Protein AF-A0A350C1Z2-F1 (afdb_monomer)

Foldseek 3Di:
DDPDDDDDDDPPPLPPQQQPFLLLLQLCLQVVLSVLVVLLVVLVPDPPRDPVSVVVNVVSVVVNVVVVVVCLSVVLLVQLVVLPNDPVRRGPGLNVDDPVSSVSSVVSSNVSNPPPDD

Secondary structure (DSSP, 8-state):
--TTPPPP-----TTTTTTSBHHHHHHTTSHHHHHHHHHHHHHHT-TT--HHHHHHHHHHHHHHHHTTHHHHHHHHHHHHHHTT--GGGTTSBGGGS-HHHHHHHHHHHHHHT--S--

Sequence (118 aa):
LEKGKRMAVLKQDHFRYDEETVLNTVMMGHEILYSLMKEKDAIYMKEDFSDADGVKAGQLEEEFAEMDGWSAESNAASLLSGIGIAEDQHFKLVKDLDGNQKVRVLLAQALFADPDIL

Nearest PDB structures (foldseek):
  7p7t-assembly1_0  TM=6.130E-01  e=2.438E-03  Enterococcus faecalis
  5zxd-assembly2_B  TM=6.358E-01  e=5.742E-03  Homo sapiens
  1ez3-assembly1_A  TM=3.326E-01  e=1.767E+00  Rattus norvegicus
  7udc-assembly1_B  TM=3.030E-01  e=5.155E+00  Rattus norvegicus
  7udb-assembly1_B  TM=2.780E-01  e=4.886E+00  Rattus norvegicus

Solvent-accessible surface area (backbone atoms only — not comparable to full-atom values): 6939 Å² total; per-residue (Å²): 134,76,92,85,74,84,77,86,76,81,79,83,62,87,60,80,50,30,91,32,32,39,47,56,50,20,46,52,36,27,54,68,62,41,49,49,53,54,52,49,53,53,58,74,66,43,92,78,69,44,76,67,52,52,55,52,46,54,53,51,52,50,58,36,52,76,67,49,46,88,49,42,66,61,52,44,52,51,48,37,45,76,71,73,43,56,76,90,48,37,77,34,41,38,62,80,46,54,75,69,54,44,54,48,47,55,50,41,8,57,59,57,39,63,63,90,74,130

Structure (mmCIF, N/CA/C/O backbone):
data_AF-A0A350C1Z2-F1
#
_entry.id   AF-A0A350C1Z2-F1
#
loop_
_atom_site.group_PDB
_atom_site.id
_atom_site.type_symbol
_atom_site.label_atom_id
_atom_site.label_alt_id
_atom_site.label_comp_id
_atom_site.label_asym_id
_atom_site.label_entity_id
_atom_site.label_seq_id
_atom_site.pdbx_PDB_ins_code
_atom_site.Cartn_x
_atom_site.Cartn_y
_atom_site.Cartn_z
_atom_site.occupancy
_atom_site.B_iso_or_equiv
_atom_site.auth_seq_id
_atom_site.auth_comp_id
_atom_site.auth_asym_id
_atom_site.auth_atom_id
_atom_site.pdbx_PDB_model_num
ATOM 1 N N . LEU A 1 1 ? -30.326 24.755 12.201 1.00 50.72 1 LEU A N 1
ATOM 2 C CA . LEU A 1 1 ? -28.861 24.865 12.018 1.00 50.72 1 LEU A CA 1
ATOM 3 C C . LEU A 1 1 ? -28.515 26.345 11.942 1.00 50.72 1 LEU A C 1
ATOM 5 O O . LEU A 1 1 ? -29.053 27.025 11.078 1.00 50.72 1 LEU A O 1
ATOM 9 N N . GLU A 1 2 ? -27.723 26.858 12.883 1.00 42.22 2 GLU A N 1
ATOM 10 C CA . GLU A 1 2 ? -27.299 28.267 12.884 1.00 42.22 2 GLU A CA 1
ATOM 11 C C . GLU A 1 2 ? -26.277 28.560 11.776 1.00 42.22 2 GLU A C 1
ATOM 13 O O . GLU A 1 2 ? -25.508 27.691 11.356 1.00 42.22 2 GLU A O 1
ATOM 18 N N . LYS A 1 3 ? -26.273 29.810 11.305 1.00 38.56 3 LYS A N 1
ATOM 19 C CA . LYS A 1 3 ? -25.396 30.318 10.244 1.00 38.56 3 LYS A CA 1
ATOM 20 C C . LYS A 1 3 ? -23.935 30.283 10.716 1.00 38.56 3 LYS A C 1
ATOM 22 O O . LYS A 1 3 ? -23.593 30.959 11.679 1.00 38.56 3 LYS A O 1
ATOM 27 N N . GLY A 1 4 ? -23.074 29.535 10.021 1.00 50.59 4 GLY A N 1
ATOM 28 C CA . GLY A 1 4 ? -21.615 29.589 10.211 1.00 50.59 4 GLY A CA 1
ATOM 29 C C . GLY A 1 4 ? -20.926 28.291 10.641 1.00 50.59 4 GLY A C 1
ATOM 30 O O . GLY A 1 4 ? -19.699 28.262 10.680 1.00 50.59 4 GLY A O 1
ATOM 31 N N . LYS A 1 5 ? -21.651 27.199 10.910 1.00 40.34 5 LYS A N 1
ATOM 32 C CA . LYS A 1 5 ? -21.011 25.899 11.177 1.00 40.34 5 LYS A CA 1
ATOM 33 C C . LYS A 1 5 ? -20.768 25.136 9.874 1.00 40.34 5 LYS A C 1
ATOM 35 O O . LYS A 1 5 ? -21.712 24.845 9.143 1.00 40.34 5 LYS A O 1
ATOM 40 N N . ARG A 1 6 ? -19.504 24.807 9.588 1.00 46.25 6 ARG A N 1
ATOM 41 C CA . ARG A 1 6 ? -19.152 23.837 8.541 1.00 46.25 6 ARG A CA 1
ATOM 42 C C . ARG A 1 6 ? -19.3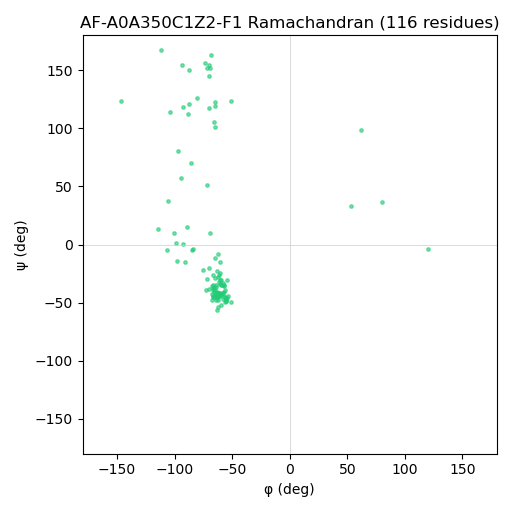29 22.436 9.112 1.00 46.25 6 ARG A C 1
ATOM 44 O O . ARG A 1 6 ? -18.807 22.123 10.176 1.00 46.25 6 ARG A O 1
ATOM 51 N N . MET A 1 7 ? -20.109 21.631 8.408 1.00 45.72 7 MET A N 1
ATOM 52 C CA . MET A 1 7 ? -20.392 20.244 8.740 1.00 45.72 7 MET A CA 1
ATOM 53 C C . MET A 1 7 ? -19.375 19.381 7.992 1.00 45.72 7 MET A C 1
ATOM 55 O O . MET A 1 7 ? -19.323 19.432 6.764 1.00 45.72 7 MET A O 1
ATOM 59 N N . ALA A 1 8 ? -18.543 18.635 8.716 1.00 37.91 8 ALA A N 1
ATOM 60 C CA . ALA A 1 8 ? -17.725 17.597 8.105 1.00 37.91 8 ALA A CA 1
ATOM 61 C C . ALA A 1 8 ? -18.663 16.457 7.679 1.00 37.91 8 ALA A C 1
ATOM 63 O O . ALA A 1 8 ? -19.365 15.884 8.511 1.00 37.91 8 ALA A O 1
ATOM 64 N N . VAL A 1 9 ? -18.733 16.178 6.378 1.00 46.06 9 VAL A N 1
ATOM 65 C CA . VAL A 1 9 ? -19.485 15.038 5.845 1.00 46.06 9 VAL A CA 1
ATOM 66 C C . VAL A 1 9 ? -18.541 13.845 5.838 1.00 46.06 9 VAL A C 1
ATOM 68 O O . VAL A 1 9 ? -17.577 13.826 5.075 1.00 46.06 9 VAL A O 1
ATOM 71 N N . LEU A 1 10 ? -18.820 12.853 6.684 1.00 43.84 10 LEU A N 1
ATOM 72 C CA . LEU A 1 10 ? -18.186 11.543 6.592 1.00 43.84 10 LEU A CA 1
ATOM 73 C C . LEU A 1 10 ? -18.654 10.922 5.268 1.00 43.84 10 LEU A C 1
ATOM 75 O O . LEU A 1 10 ? -19.822 10.550 5.142 1.00 43.84 10 LEU A O 1
ATOM 79 N N . LYS A 1 11 ? -17.791 10.870 4.247 1.00 46.34 11 LYS A N 1
ATOM 80 C CA . LYS A 1 11 ? -18.093 10.107 3.030 1.00 46.34 11 LYS A CA 1
ATOM 81 C C . LYS A 1 11 ? -18.175 8.634 3.435 1.00 46.34 11 LYS A C 1
ATOM 83 O O . LYS A 1 11 ? -17.152 8.000 3.654 1.00 46.34 11 LYS A O 1
ATOM 88 N N . GLN A 1 12 ? -19.396 8.120 3.578 1.00 49.16 12 GLN A N 1
ATOM 89 C CA . GLN A 1 12 ? -19.697 6.722 3.902 1.00 49.16 12 GLN A CA 1
ATOM 90 C C . GLN A 1 12 ? -19.417 5.792 2.713 1.00 49.16 12 GLN A C 1
ATOM 92 O O . GLN A 1 12 ? -20.280 5.014 2.323 1.00 49.16 12 GLN A O 1
ATOM 97 N N . ASP A 1 13 ? -18.233 5.857 2.115 1.00 60.31 13 ASP A N 1
ATOM 98 C CA . ASP A 1 13 ? -17.814 4.830 1.163 1.00 60.31 13 ASP A CA 1
ATOM 99 C C . ASP A 1 13 ? -16.987 3.773 1.899 1.00 60.31 13 ASP A C 1
ATOM 101 O O . ASP A 1 13 ? -15.823 3.524 1.599 1.00 60.31 13 ASP A O 1
ATOM 105 N N . HIS A 1 14 ? -17.591 3.181 2.937 1.00 54.25 14 HIS A N 1
ATOM 106 C CA . HIS A 1 14 ? -16.967 2.128 3.750 1.00 54.25 14 HIS A CA 1
ATOM 107 C C . HIS A 1 14 ? -16.640 0.863 2.938 1.00 54.25 14 HIS A C 1
ATOM 109 O O . HIS A 1 14 ? -16.007 -0.040 3.474 1.00 54.25 14 HIS A O 1
ATOM 115 N N . PHE A 1 15 ? -17.097 0.798 1.684 1.00 66.88 15 PHE A N 1
ATOM 116 C CA . PHE A 1 15 ? -16.979 -0.344 0.784 1.00 66.88 15 PHE A CA 1
ATOM 117 C C . PHE A 1 15 ? -15.947 -0.127 -0.329 1.00 66.88 15 PHE A C 1
ATOM 119 O O . PHE A 1 15 ? -15.687 -1.048 -1.096 1.00 66.88 15 PHE A O 1
ATOM 126 N N . ARG A 1 16 ? -15.339 1.065 -0.436 1.00 75.88 16 ARG A N 1
ATOM 127 C CA . ARG A 1 16 ? -14.408 1.406 -1.528 1.00 75.88 16 ARG A CA 1
ATOM 128 C C . ARG A 1 16 ? -13.251 0.413 -1.683 1.00 75.88 16 ARG A C 1
ATOM 130 O O . ARG A 1 16 ? -12.770 0.224 -2.793 1.00 75.88 16 ARG A O 1
ATOM 137 N N . TYR A 1 17 ? -12.825 -0.201 -0.582 1.00 88.94 17 TYR A N 1
ATOM 138 C CA . TYR A 1 17 ? -11.695 -1.129 -0.532 1.00 88.94 17 TYR A CA 1
ATOM 139 C C . TYR A 1 17 ? -12.110 -2.558 -0.168 1.00 88.94 17 TYR A C 1
ATOM 141 O O . TYR A 1 17 ? -11.259 -3.370 0.160 1.00 88.94 17 TYR A O 1
ATOM 149 N N . ASP A 1 18 ? -13.406 -2.886 -0.200 1.00 91.06 18 ASP A N 1
ATOM 150 C CA . ASP A 1 18 ? -13.918 -4.169 0.307 1.00 91.06 18 ASP A CA 1
ATOM 151 C C . ASP A 1 18 ? -13.326 -5.395 -0.405 1.00 91.06 18 ASP A C 1
ATOM 153 O O . ASP A 1 18 ? -13.172 -6.448 0.214 1.00 91.06 18 ASP A O 1
ATOM 157 N N . GLU A 1 19 ? -12.977 -5.242 -1.682 1.00 94.75 19 GLU A N 1
ATOM 158 C CA . GLU A 1 19 ? -12.360 -6.281 -2.513 1.00 94.75 19 GLU A CA 1
ATOM 159 C C . GLU A 1 19 ? -10.823 -6.231 -2.512 1.00 94.75 19 GLU A C 1
ATOM 161 O O . GLU A 1 19 ? -10.183 -7.060 -3.153 1.00 94.75 19 GLU A O 1
ATOM 166 N N . GLU A 1 20 ? -10.223 -5.296 -1.774 1.00 96.06 20 GLU A N 1
ATOM 167 C CA . GLU A 1 20 ? -8.778 -5.226 -1.575 1.00 96.06 20 GLU A CA 1
ATOM 168 C C . GLU A 1 20 ? -8.372 -5.960 -0.299 1.00 96.06 20 GLU A C 1
ATOM 170 O O . GLU A 1 20 ? -9.145 -6.083 0.659 1.00 96.06 20 GLU A O 1
ATOM 175 N N . THR A 1 21 ? -7.126 -6.431 -0.259 1.00 97.44 21 THR A N 1
ATOM 176 C CA . THR A 1 21 ? -6.560 -6.933 0.993 1.00 97.44 21 THR A CA 1
ATOM 177 C C . THR A 1 21 ? -6.326 -5.780 1.964 1.00 97.44 21 THR A C 1
ATOM 179 O O . THR A 1 21 ? -6.129 -4.625 1.569 1.00 97.44 21 THR A O 1
ATOM 182 N N . VAL A 1 22 ? -6.321 -6.088 3.257 1.00 97.69 22 VAL A N 1
ATOM 183 C CA . VAL A 1 22 ? -6.036 -5.107 4.309 1.00 97.69 22 VAL A CA 1
ATOM 184 C C . VAL A 1 22 ? -4.679 -4.431 4.097 1.00 97.69 22 VAL A C 1
ATOM 186 O O . VAL A 1 22 ? -4.585 -3.208 4.175 1.00 97.69 22 VAL A O 1
ATOM 189 N N . LEU A 1 23 ? -3.647 -5.212 3.774 1.00 97.62 23 LEU A N 1
ATOM 190 C CA . LEU A 1 23 ? -2.298 -4.715 3.517 1.00 97.62 23 LEU A CA 1
ATOM 191 C C . LEU A 1 23 ? -2.243 -3.806 2.283 1.00 97.62 23 LEU A C 1
ATOM 193 O O . LEU A 1 23 ? -1.731 -2.690 2.373 1.00 97.62 23 LEU A O 1
ATOM 197 N N . ASN A 1 24 ? -2.844 -4.229 1.162 1.00 96.44 24 ASN A N 1
ATOM 198 C CA . ASN A 1 24 ? -2.919 -3.402 -0.046 1.00 96.44 24 ASN A CA 1
ATOM 199 C C . ASN A 1 24 ? -3.642 -2.091 0.227 1.00 96.44 24 ASN A C 1
ATOM 201 O O . ASN A 1 24 ? -3.172 -1.040 -0.192 1.00 96.44 24 ASN A O 1
ATOM 205 N N . THR A 1 25 ? -4.744 -2.141 0.975 1.00 96.12 25 THR A N 1
ATOM 206 C CA . THR A 1 25 ? -5.513 -0.946 1.329 1.00 96.12 25 THR A CA 1
ATOM 207 C C . THR A 1 25 ? -4.640 0.078 2.048 1.00 96.12 25 THR A C 1
ATOM 209 O O . THR A 1 25 ? -4.735 1.263 1.745 1.00 96.12 25 THR A O 1
ATOM 212 N N . VAL A 1 26 ? -3.756 -0.346 2.954 1.00 96.25 26 VAL A N 1
ATOM 213 C CA . VAL A 1 26 ? -2.818 0.574 3.615 1.00 96.25 26 VAL A CA 1
ATOM 214 C C . VAL A 1 26 ? -1.798 1.137 2.630 1.00 96.25 26 VAL A C 1
ATOM 216 O O . VAL A 1 26 ? -1.630 2.353 2.573 1.00 96.25 26 VAL A O 1
ATOM 219 N N . MET A 1 27 ? -1.180 0.285 1.808 1.00 95.69 27 MET A N 1
ATOM 220 C CA . MET A 1 27 ? -0.190 0.719 0.814 1.00 95.69 27 MET A CA 1
ATOM 221 C C . MET A 1 27 ? -0.769 1.697 -0.219 1.00 95.69 27 MET A C 1
ATOM 223 O O . MET A 1 27 ? -0.082 2.631 -0.625 1.00 95.69 27 MET A O 1
ATOM 227 N N . MET A 1 28 ? -2.048 1.548 -0.586 1.00 94.19 28 MET A N 1
ATOM 228 C CA . MET A 1 28 ? -2.771 2.480 -1.464 1.00 94.19 28 MET A CA 1
ATOM 229 C C . MET A 1 28 ? -2.863 3.905 -0.902 1.00 94.19 28 MET A C 1
ATOM 231 O O . MET A 1 28 ? -3.177 4.821 -1.657 1.00 94.19 28 MET A O 1
ATOM 235 N N . GLY A 1 29 ? -2.593 4.111 0.394 1.00 91.38 29 G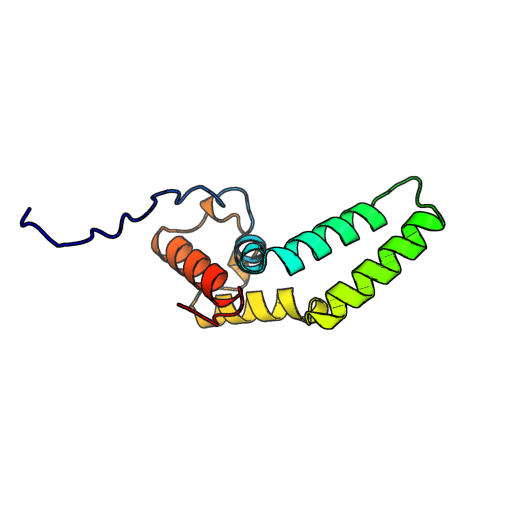LY A N 1
ATOM 236 C CA . GLY A 1 29 ? -2.470 5.445 0.980 1.00 91.38 29 GLY A CA 1
ATOM 237 C C . GLY A 1 29 ? -1.354 6.263 0.332 1.00 91.38 29 GLY A C 1
ATOM 238 O O . GLY A 1 29 ? -1.517 7.460 0.122 1.00 91.38 29 GLY A O 1
ATOM 239 N N . HIS A 1 30 ? -0.260 5.615 -0.074 1.00 93.06 30 HIS A N 1
ATOM 240 C CA . HIS A 1 30 ? 0.819 6.251 -0.818 1.00 93.06 30 HIS A CA 1
ATOM 241 C C . HIS A 1 30 ? 0.638 6.003 -2.326 1.00 93.06 30 HIS A C 1
ATOM 243 O O . HIS A 1 30 ? 1.279 5.134 -2.917 1.00 93.06 30 HIS A O 1
ATOM 249 N N . GLU A 1 31 ? -0.229 6.790 -2.970 1.00 91.44 31 GLU A N 1
ATOM 250 C CA . GLU A 1 31 ? -0.688 6.548 -4.351 1.00 91.44 31 GLU A CA 1
ATOM 251 C C . GLU A 1 31 ? 0.451 6.377 -5.375 1.00 91.44 31 GLU A C 1
ATOM 253 O O . GLU A 1 31 ? 0.410 5.451 -6.186 1.00 91.44 31 GLU A O 1
ATOM 258 N N . ILE A 1 32 ? 1.485 7.229 -5.319 1.00 93.00 32 ILE A N 1
ATOM 259 C CA . ILE A 1 32 ? 2.629 7.178 -6.250 1.00 93.00 32 ILE A CA 1
ATOM 260 C C . ILE A 1 32 ? 3.382 5.853 -6.095 1.00 93.00 32 ILE A C 1
ATOM 262 O O . ILE A 1 32 ? 3.483 5.089 -7.052 1.00 93.00 32 ILE A O 1
ATOM 266 N N . LEU A 1 33 ? 3.839 5.542 -4.882 1.00 94.06 33 LEU A N 1
ATOM 267 C CA . LEU A 1 33 ? 4.531 4.300 -4.561 1.00 94.06 33 LEU A CA 1
ATOM 268 C C . LEU A 1 33 ? 3.722 3.057 -4.956 1.00 94.06 33 LEU A C 1
ATOM 270 O O . LEU A 1 33 ? 4.254 2.146 -5.590 1.00 94.06 33 LEU A O 1
ATOM 274 N N . TYR A 1 34 ? 2.425 3.035 -4.636 1.00 94.75 34 TYR A N 1
ATOM 275 C CA . TYR A 1 34 ? 1.552 1.923 -5.004 1.00 94.75 34 TYR A CA 1
ATOM 276 C C . TYR A 1 34 ? 1.425 1.779 -6.528 1.00 94.75 34 TYR A C 1
ATOM 278 O O . TYR A 1 34 ? 1.476 0.668 -7.052 1.00 94.75 34 TYR A O 1
ATOM 286 N N . SER A 1 35 ? 1.310 2.890 -7.262 1.00 95.19 35 SER A N 1
ATOM 287 C CA . SER A 1 35 ? 1.252 2.864 -8.727 1.00 95.19 35 SER A CA 1
ATOM 288 C C . SER A 1 35 ? 2.544 2.330 -9.353 1.00 95.19 35 SER A C 1
ATOM 290 O O . SER A 1 35 ? 2.473 1.482 -10.243 1.00 95.19 35 SER A O 1
ATOM 292 N N . LEU A 1 36 ? 3.706 2.727 -8.822 1.00 96.06 36 LEU A N 1
ATOM 293 C CA . LEU A 1 36 ? 5.009 2.225 -9.256 1.00 96.06 36 LEU A CA 1
ATOM 294 C C . LEU A 1 36 ? 5.142 0.726 -9.000 1.00 96.06 36 LEU A C 1
ATOM 296 O O . LEU A 1 36 ? 5.586 -0.005 -9.880 1.00 96.06 36 LEU A O 1
ATOM 300 N N . MET A 1 37 ? 4.701 0.253 -7.830 1.00 94.94 37 MET A N 1
ATOM 301 C CA . MET A 1 37 ? 4.669 -1.177 -7.513 1.00 94.94 37 MET A CA 1
ATOM 302 C C . MET A 1 37 ? 3.865 -1.956 -8.564 1.00 94.94 37 MET A C 1
ATOM 304 O O . MET A 1 37 ? 4.352 -2.935 -9.124 1.00 94.94 37 MET A O 1
ATOM 308 N N . LYS A 1 38 ? 2.658 -1.480 -8.900 1.00 95.44 38 LYS A N 1
ATOM 309 C CA . LYS A 1 38 ? 1.793 -2.125 -9.900 1.00 95.44 38 LYS A CA 1
ATOM 310 C C . LYS A 1 38 ? 2.364 -2.061 -11.317 1.00 95.44 38 LYS A C 1
ATOM 312 O O . LYS A 1 38 ? 2.213 -3.029 -12.061 1.00 95.44 38 LYS A O 1
ATOM 317 N N . GLU A 1 39 ? 2.984 -0.948 -11.705 1.00 96.62 39 GLU A N 1
ATOM 318 C CA . GLU A 1 39 ? 3.601 -0.791 -13.028 1.00 96.62 39 GLU A CA 1
ATOM 319 C C . GLU A 1 39 ? 4.814 -1.716 -13.186 1.00 96.62 39 GLU A C 1
ATOM 321 O O . GLU A 1 39 ? 4.939 -2.387 -14.212 1.00 96.62 39 GLU A O 1
ATOM 326 N N . LYS A 1 40 ? 5.655 -1.824 -12.149 1.00 96.06 40 LYS A N 1
ATOM 327 C CA . LYS A 1 40 ? 6.782 -2.767 -12.108 1.00 96.06 40 LYS A CA 1
ATOM 328 C C . LYS A 1 40 ? 6.310 -4.208 -12.248 1.00 96.06 40 LYS A C 1
ATOM 330 O O . LYS A 1 40 ? 6.791 -4.912 -13.134 1.00 96.06 40 LYS A O 1
ATOM 335 N N . ASP A 1 41 ? 5.340 -4.623 -11.432 1.00 94.44 41 ASP A N 1
ATOM 336 C CA . ASP A 1 41 ? 4.760 -5.968 -11.507 1.00 94.44 41 ASP A CA 1
ATOM 337 C C . ASP A 1 41 ? 4.232 -6.264 -12.914 1.00 94.44 41 ASP A C 1
ATOM 339 O O . ASP A 1 41 ? 4.530 -7.308 -13.492 1.00 94.44 41 ASP A O 1
ATOM 343 N N . ALA A 1 42 ? 3.484 -5.325 -13.499 1.00 96.25 42 ALA A N 1
ATOM 344 C CA . ALA A 1 42 ? 2.924 -5.483 -14.835 1.00 96.25 42 ALA A CA 1
ATOM 345 C C . ALA A 1 42 ? 4.011 -5.621 -15.911 1.00 96.25 42 ALA A C 1
ATOM 347 O O . ALA A 1 42 ? 3.876 -6.464 -16.797 1.00 96.25 42 ALA A O 1
ATOM 348 N N . ILE A 1 43 ? 5.087 -4.832 -15.827 1.00 96.25 43 ILE A N 1
ATOM 349 C CA . ILE A 1 43 ? 6.217 -4.909 -16.759 1.00 96.25 43 ILE A 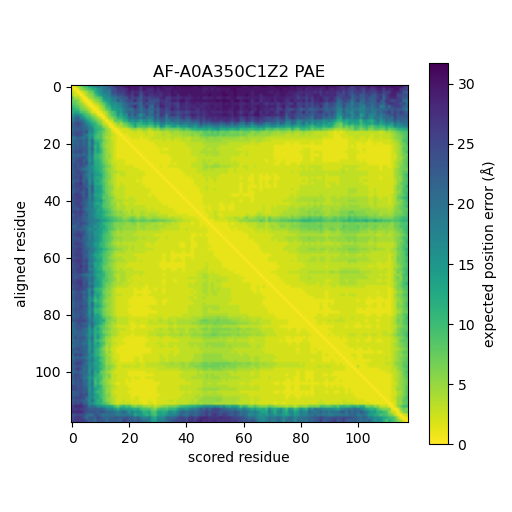CA 1
ATOM 350 C C . ILE A 1 43 ? 6.907 -6.271 -16.673 1.00 96.25 43 ILE A C 1
ATOM 352 O O . ILE A 1 43 ? 7.146 -6.886 -17.710 1.00 96.25 43 ILE A O 1
ATOM 356 N N . TYR A 1 44 ? 7.165 -6.783 -15.468 1.00 94.50 44 TYR A N 1
ATOM 357 C CA . TYR A 1 44 ? 7.789 -8.099 -15.298 1.00 94.50 44 TYR A CA 1
ATOM 358 C C . TYR A 1 44 ? 6.874 -9.271 -15.679 1.00 94.50 44 TYR A C 1
ATOM 360 O O . TYR A 1 44 ? 7.367 -10.359 -15.967 1.00 94.50 44 TYR A O 1
ATOM 368 N N . MET A 1 45 ? 5.556 -9.064 -15.711 1.00 96.25 45 MET A N 1
ATOM 369 C CA . MET A 1 45 ? 4.582 -10.072 -16.141 1.00 96.25 45 MET A CA 1
ATOM 370 C C . MET A 1 45 ? 4.366 -10.126 -17.663 1.00 96.25 45 MET A C 1
ATOM 372 O O . MET A 1 45 ? 3.635 -11.002 -18.129 1.00 96.25 45 MET A O 1
ATOM 376 N N . LYS A 1 46 ? 4.969 -9.228 -18.457 1.00 95.94 46 LYS A N 1
ATOM 377 C CA . LYS A 1 46 ? 4.833 -9.253 -19.924 1.00 95.94 46 LYS A CA 1
ATOM 378 C C . LYS A 1 46 ? 5.470 -10.515 -20.513 1.00 95.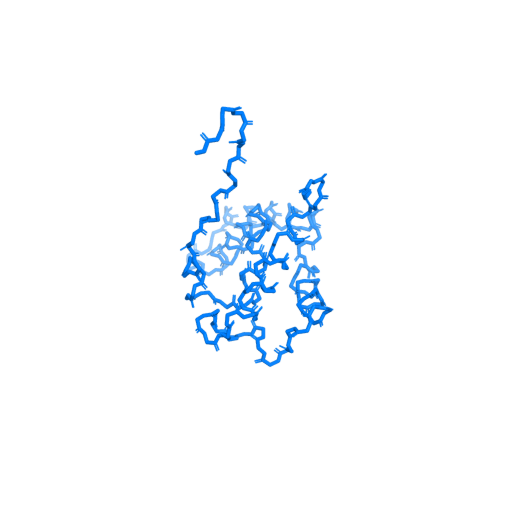94 46 LYS A C 1
ATOM 380 O O . LYS A 1 46 ? 6.667 -10.743 -20.359 1.00 95.94 46 LYS A O 1
ATOM 385 N N . GLU A 1 47 ? 4.686 -11.302 -21.252 1.00 95.00 47 GLU A N 1
ATOM 386 C CA . GLU A 1 47 ? 5.181 -12.502 -21.949 1.00 95.00 47 GLU A CA 1
ATOM 387 C C . GLU A 1 47 ? 6.201 -12.164 -23.054 1.00 95.00 47 GLU A C 1
ATOM 389 O O . GLU A 1 47 ? 7.091 -12.960 -23.346 1.00 95.00 47 GLU A O 1
ATOM 394 N N . ASP A 1 48 ? 6.088 -10.975 -23.653 1.00 94.88 48 ASP A N 1
ATOM 395 C CA . ASP A 1 48 ? 6.918 -10.461 -24.745 1.00 94.88 48 ASP A CA 1
ATOM 396 C C . ASP A 1 48 ? 7.917 -9.385 -24.282 1.00 94.88 48 ASP A C 1
ATOM 398 O O . ASP A 1 48 ? 8.172 -8.408 -24.988 1.00 94.88 48 ASP A O 1
ATOM 402 N N . PHE A 1 49 ? 8.478 -9.555 -23.081 1.00 95.88 49 PHE A N 1
ATOM 403 C CA . PHE A 1 49 ? 9.423 -8.611 -22.485 1.00 95.88 49 PHE A CA 1
ATOM 404 C C . PHE A 1 49 ? 10.576 -8.244 -23.437 1.00 95.88 49 PHE A C 1
ATOM 406 O O . PHE A 1 49 ? 11.319 -9.107 -23.912 1.00 95.88 49 PHE A O 1
ATOM 413 N N . SER A 1 50 ? 10.738 -6.946 -23.692 1.00 97.25 50 SER A N 1
ATOM 414 C CA . SER A 1 50 ? 11.712 -6.392 -24.636 1.00 97.25 50 SER A CA 1
ATOM 415 C C . SER A 1 50 ? 12.837 -5.611 -23.949 1.00 97.25 50 SER A C 1
ATOM 417 O O . SER A 1 50 ? 12.729 -5.219 -22.788 1.00 97.25 50 SER A O 1
ATOM 419 N N . ASP A 1 51 ? 13.902 -5.288 -24.689 1.00 96.88 51 ASP A N 1
ATOM 420 C CA . ASP A 1 51 ? 14.982 -4.424 -24.183 1.00 96.88 51 ASP A CA 1
ATOM 421 C C . ASP A 1 51 ? 14.463 -3.047 -23.723 1.00 96.88 51 ASP A C 1
ATOM 423 O O . ASP A 1 51 ? 14.952 -2.488 -22.741 1.00 96.88 51 ASP A O 1
ATOM 427 N N . ALA A 1 52 ? 13.442 -2.505 -24.399 1.00 97.25 52 ALA A N 1
ATOM 428 C CA . ALA A 1 52 ? 12.805 -1.247 -24.008 1.00 97.25 52 ALA A CA 1
ATOM 429 C C . ALA A 1 52 ? 12.055 -1.370 -22.670 1.00 97.25 52 ALA A C 1
ATOM 431 O O . ALA A 1 52 ? 12.108 -0.446 -21.856 1.00 97.25 52 ALA A O 1
ATOM 432 N N . ASP A 1 53 ? 11.414 -2.517 -22.418 1.00 97.56 53 ASP A N 1
ATOM 433 C CA . ASP A 1 53 ? 10.790 -2.811 -21.125 1.00 97.56 53 ASP A CA 1
ATOM 434 C C . ASP A 1 53 ? 11.849 -2.922 -20.022 1.00 97.56 53 ASP A C 1
ATOM 436 O O . ASP A 1 53 ? 11.638 -2.410 -18.930 1.00 97.56 53 ASP A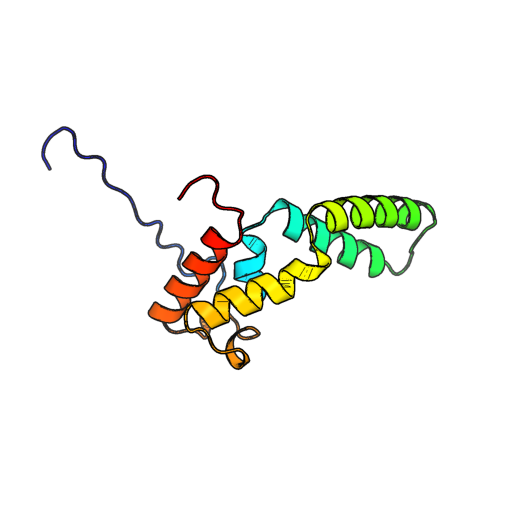 O 1
ATOM 440 N N . GLY A 1 54 ? 13.023 -3.490 -20.323 1.00 97.31 54 GLY A N 1
ATOM 441 C CA . GLY A 1 54 ? 14.169 -3.528 -19.407 1.00 97.31 54 GLY A CA 1
ATOM 442 C C . GLY A 1 54 ? 14.673 -2.143 -19.000 1.00 97.31 54 GLY A C 1
ATOM 443 O O . GLY A 1 54 ? 14.919 -1.896 -17.819 1.00 97.31 54 GLY A O 1
ATOM 444 N N . VAL A 1 55 ? 14.775 -1.211 -19.952 1.00 97.81 55 VAL A N 1
ATOM 445 C CA . VAL A 1 55 ? 15.145 0.185 -19.654 1.00 97.81 55 VAL A CA 1
ATOM 446 C C . VAL A 1 55 ? 14.089 0.855 -18.774 1.00 97.81 55 VAL A C 1
ATOM 448 O O . VAL A 1 55 ? 14.438 1.509 -17.792 1.00 97.81 55 VAL A O 1
ATOM 451 N N . LYS A 1 56 ? 12.801 0.676 -19.094 1.00 97.06 56 LYS A N 1
ATOM 452 C CA . LYS A 1 56 ? 11.703 1.249 -18.306 1.00 97.06 56 LYS A CA 1
ATOM 453 C C . LYS A 1 56 ? 11.624 0.638 -16.904 1.00 97.06 56 LYS A C 1
ATOM 455 O O . LYS A 1 56 ? 11.445 1.383 -15.945 1.00 97.06 56 LYS A O 1
ATOM 460 N N . ALA A 1 57 ? 11.813 -0.676 -16.773 1.00 97.12 57 ALA A N 1
ATOM 461 C CA . ALA A 1 57 ? 11.896 -1.356 -15.485 1.00 97.12 57 ALA A CA 1
ATOM 462 C C . ALA A 1 57 ? 12.995 -0.728 -14.625 1.00 97.12 57 ALA A C 1
ATOM 464 O O . ALA A 1 57 ? 12.709 -0.310 -13.514 1.00 97.12 57 ALA A O 1
ATOM 465 N N . GLY A 1 58 ? 14.207 -0.545 -15.163 1.00 97.56 58 GLY A N 1
ATOM 466 C CA . GLY A 1 58 ? 15.312 0.086 -14.433 1.00 97.56 58 GLY A CA 1
ATOM 467 C C . GLY A 1 58 ? 14.993 1.488 -13.895 1.00 97.56 58 GLY A C 1
ATOM 468 O O . GLY A 1 58 ? 15.346 1.793 -12.762 1.00 97.56 58 GLY A O 1
ATOM 469 N N . GLN A 1 59 ? 14.276 2.312 -14.666 1.00 96.94 59 GLN A N 1
ATOM 470 C CA . GLN A 1 59 ? 13.829 3.639 -14.212 1.00 96.94 59 GLN A CA 1
ATOM 471 C C . GLN A 1 59 ? 12.817 3.540 -13.064 1.00 96.94 59 GLN A C 1
ATOM 473 O O . GLN A 1 59 ? 12.943 4.228 -12.057 1.00 96.94 59 GLN A O 1
ATOM 478 N N . LEU A 1 60 ? 11.832 2.646 -13.188 1.00 97.19 60 LEU A N 1
ATOM 479 C CA . LEU A 1 60 ? 10.841 2.425 -12.134 1.00 97.19 60 LEU A CA 1
ATOM 480 C C . LEU A 1 60 ? 11.467 1.823 -10.870 1.00 97.19 60 LEU A C 1
ATOM 482 O O . LEU A 1 60 ? 11.018 2.112 -9.767 1.00 97.19 60 LEU A O 1
ATOM 486 N N . GLU A 1 61 ? 12.480 0.966 -11.015 1.00 97.00 61 GLU A N 1
ATOM 487 C CA . GLU A 1 61 ? 13.256 0.410 -9.902 1.00 97.00 61 GLU A CA 1
ATOM 488 C C . GLU A 1 61 ? 13.963 1.509 -9.107 1.00 97.00 61 GLU A C 1
ATOM 490 O O . GLU A 1 61 ? 13.916 1.491 -7.877 1.00 97.00 61 GLU A O 1
ATOM 495 N N . GLU A 1 62 ? 14.576 2.468 -9.804 1.00 97.38 62 GLU A N 1
ATOM 496 C CA . GLU A 1 62 ? 15.236 3.625 -9.200 1.00 97.38 62 GLU A CA 1
ATOM 497 C C . GLU A 1 62 ? 14.231 4.493 -8.431 1.00 97.38 62 GLU A C 1
ATOM 499 O O . GLU A 1 62 ? 14.392 4.670 -7.225 1.00 97.38 62 GLU A O 1
ATOM 504 N N . GLU A 1 63 ? 13.139 4.921 -9.074 1.00 95.88 63 GLU A N 1
ATOM 505 C CA . GLU A 1 63 ? 12.085 5.725 -8.429 1.00 95.88 63 GLU A CA 1
ATOM 506 C C . GLU A 1 63 ? 11.466 5.004 -7.216 1.00 95.88 63 GLU A C 1
ATOM 508 O O . GLU A 1 63 ? 11.242 5.596 -6.160 1.00 95.88 63 GLU A O 1
ATOM 513 N N . PHE A 1 64 ? 11.215 3.698 -7.337 1.00 95.44 64 PHE A N 1
ATOM 514 C CA . PHE A 1 64 ? 10.676 2.887 -6.246 1.00 95.44 64 PHE A CA 1
ATOM 515 C C . PHE A 1 64 ? 11.651 2.788 -5.067 1.00 95.44 64 PHE A C 1
ATOM 517 O O . PHE A 1 64 ? 11.228 2.829 -3.912 1.00 95.44 64 PHE A O 1
ATOM 524 N N . ALA A 1 65 ? 12.952 2.664 -5.339 1.00 95.19 65 ALA A N 1
ATOM 525 C CA . ALA A 1 65 ? 13.979 2.624 -4.305 1.00 95.19 65 ALA A CA 1
ATOM 526 C C . ALA A 1 65 ? 14.155 3.983 -3.608 1.00 95.19 65 ALA A C 1
ATOM 528 O O . ALA A 1 65 ? 14.332 4.010 -2.390 1.00 95.19 65 ALA A O 1
ATOM 529 N N . GLU A 1 66 ? 14.064 5.098 -4.341 1.00 94.19 66 GLU A N 1
ATOM 530 C CA . GLU A 1 66 ? 14.120 6.455 -3.772 1.00 94.19 66 GLU A CA 1
ATOM 531 C C . GLU A 1 66 ? 12.994 6.720 -2.761 1.00 94.19 66 GLU A C 1
ATOM 533 O O . GLU A 1 66 ? 13.198 7.451 -1.792 1.00 94.19 66 GLU A O 1
ATOM 538 N N . MET A 1 67 ? 11.832 6.085 -2.944 1.00 91.50 67 MET A N 1
ATOM 539 C CA . MET A 1 67 ? 10.677 6.172 -2.039 1.00 91.50 67 MET A CA 1
ATOM 540 C C . MET A 1 67 ? 10.682 5.123 -0.913 1.00 91.50 67 MET A C 1
ATOM 542 O O . MET A 1 67 ? 9.644 4.886 -0.300 1.00 91.50 67 MET A O 1
ATOM 546 N N . ASP A 1 68 ? 11.812 4.453 -0.656 1.00 92.56 68 ASP A N 1
ATOM 547 C CA . ASP A 1 68 ? 11.909 3.337 0.305 1.00 92.56 68 ASP A CA 1
ATOM 548 C C . ASP A 1 68 ? 10.872 2.222 0.036 1.00 92.56 68 ASP A C 1
ATOM 550 O O . ASP A 1 68 ? 10.363 1.544 0.934 1.00 92.56 68 ASP A O 1
ATOM 554 N N . GLY A 1 69 ? 10.548 2.005 -1.243 1.00 93.81 69 GLY A N 1
ATOM 555 C CA . GLY A 1 69 ? 9.473 1.108 -1.650 1.00 93.81 69 GLY A CA 1
ATOM 556 C C . GLY A 1 69 ? 9.690 -0.347 -1.246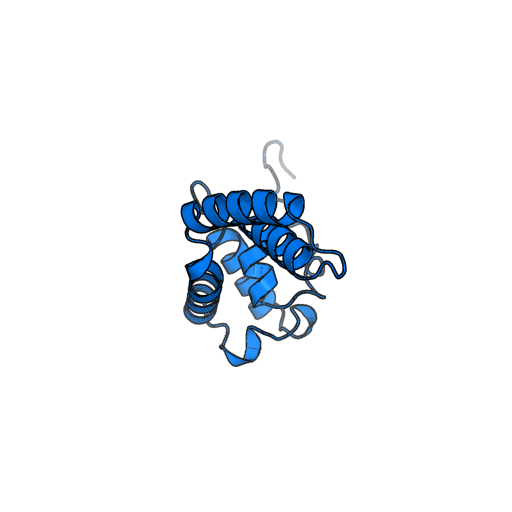 1.00 93.81 69 GLY A C 1
ATOM 557 O O . GLY A 1 69 ? 8.735 -1.073 -0.983 1.00 93.81 69 GLY A O 1
ATOM 558 N N . TRP A 1 70 ? 10.945 -0.780 -1.120 1.00 93.88 70 TRP A N 1
ATOM 559 C CA . TRP A 1 70 ? 11.284 -2.133 -0.672 1.00 93.88 70 TRP A CA 1
ATOM 560 C C . TRP A 1 70 ? 10.899 -2.407 0.781 1.00 93.88 70 TRP A C 1
ATOM 562 O O . TRP A 1 70 ? 10.637 -3.554 1.141 1.00 93.88 70 TRP A O 1
ATOM 572 N N . SER A 1 71 ? 10.834 -1.364 1.607 1.00 95.12 71 SER A N 1
ATOM 573 C CA . SER A 1 71 ? 10.429 -1.464 3.008 1.00 95.12 71 SER A CA 1
ATOM 574 C C . SER A 1 71 ? 8.918 -1.276 3.183 1.00 95.12 71 SER A C 1
ATOM 576 O O . SER A 1 71 ? 8.381 -1.632 4.235 1.00 95.12 71 SER A O 1
ATOM 578 N N . ALA A 1 72 ? 8.224 -0.760 2.162 1.00 94.31 72 ALA A N 1
ATOM 579 C CA . ALA A 1 72 ? 6.829 -0.321 2.198 1.00 94.31 72 ALA A CA 1
ATOM 580 C C . ALA A 1 72 ? 5.866 -1.360 2.778 1.00 94.31 72 ALA A C 1
ATOM 582 O O . ALA A 1 72 ? 5.100 -1.047 3.688 1.00 94.31 72 ALA A O 1
ATOM 583 N N . GLU A 1 73 ? 5.935 -2.603 2.300 1.00 95.62 73 GLU A N 1
ATOM 584 C CA . GLU A 1 73 ? 5.058 -3.679 2.766 1.00 95.62 73 GLU A CA 1
ATOM 585 C C . GLU A 1 73 ? 5.284 -3.977 4.256 1.00 95.62 73 GLU A C 1
ATOM 587 O O . GLU A 1 73 ? 4.334 -4.054 5.037 1.00 95.62 73 GLU A O 1
ATOM 592 N N . SER A 1 74 ? 6.549 -4.067 4.681 1.00 96.50 74 SER A N 1
ATOM 593 C CA . SER A 1 74 ? 6.895 -4.329 6.082 1.00 96.50 74 SER A CA 1
ATOM 594 C C . SER A 1 74 ? 6.523 -3.162 7.004 1.00 96.50 74 SER A C 1
ATOM 596 O O . SER A 1 74 ? 6.059 -3.379 8.127 1.00 96.50 74 SER A O 1
ATOM 598 N N . ASN A 1 75 ? 6.651 -1.926 6.511 1.00 95.25 75 ASN A N 1
ATOM 599 C CA . ASN A 1 75 ? 6.235 -0.712 7.203 1.00 95.25 75 ASN A CA 1
ATOM 600 C C . ASN A 1 75 ? 4.704 -0.679 7.357 1.00 95.25 75 ASN A C 1
ATOM 602 O O . ASN A 1 75 ? 4.203 -0.431 8.455 1.00 95.25 75 ASN A O 1
ATOM 606 N N . ALA A 1 76 ? 3.956 -1.009 6.299 1.00 96.44 76 ALA A N 1
ATOM 607 C CA . ALA A 1 76 ? 2.497 -1.101 6.324 1.00 96.44 76 ALA A CA 1
ATOM 608 C C . ALA A 1 76 ? 2.004 -2.201 7.282 1.00 96.44 76 ALA A C 1
ATOM 610 O O . ALA A 1 76 ? 1.106 -1.961 8.094 1.00 96.44 76 ALA A O 1
ATOM 611 N N . ALA A 1 77 ? 2.624 -3.384 7.249 1.00 97.50 77 ALA A N 1
ATOM 612 C CA . ALA A 1 77 ? 2.322 -4.484 8.164 1.00 97.50 77 ALA A CA 1
ATOM 613 C C . ALA A 1 77 ? 2.609 -4.102 9.627 1.00 97.50 77 ALA A C 1
ATOM 615 O O . ALA A 1 77 ? 1.779 -4.327 10.511 1.00 97.50 77 ALA A O 1
ATOM 616 N N . SER A 1 78 ? 3.749 -3.454 9.883 1.00 96.56 78 SER A N 1
ATOM 617 C CA . SER A 1 78 ? 4.121 -2.970 11.219 1.00 96.56 78 SER A CA 1
ATOM 618 C C . SER A 1 78 ? 3.129 -1.930 11.746 1.00 96.56 78 SER A C 1
ATOM 620 O O . SER A 1 78 ? 2.727 -1.991 12.910 1.00 96.56 78 SER A O 1
ATOM 622 N N . LEU A 1 79 ? 2.679 -1.010 10.887 1.00 96.00 79 LEU A N 1
ATOM 623 C CA . LEU A 1 79 ? 1.665 -0.009 11.217 1.00 96.00 79 LEU A CA 1
ATOM 624 C C . LEU A 1 79 ? 0.323 -0.657 11.589 1.00 96.00 79 LEU A C 1
ATOM 626 O O . LEU A 1 79 ? -0.254 -0.319 12.624 1.00 96.00 79 LEU A O 1
ATOM 630 N N . LEU A 1 80 ? -0.148 -1.618 10.787 1.00 97.69 80 LEU A N 1
ATOM 631 C CA . LEU A 1 80 ? -1.372 -2.385 11.052 1.00 97.69 80 LEU A CA 1
ATOM 632 C C . LEU A 1 80 ? -1.314 -3.112 12.400 1.00 97.69 80 LEU A C 1
ATOM 634 O O . LEU A 1 80 ? -2.249 -3.012 13.203 1.00 97.69 80 LEU A O 1
ATOM 638 N N . SER A 1 81 ? -0.202 -3.792 12.676 1.00 96.69 81 SER A N 1
ATOM 639 C CA . SER A 1 81 ? 0.030 -4.460 13.958 1.00 96.69 81 SER A CA 1
ATOM 640 C C . SER A 1 81 ? 0.033 -3.465 15.124 1.00 96.69 81 SER A C 1
ATOM 642 O O . SER A 1 81 ? -0.605 -3.717 16.149 1.00 96.69 81 SER A O 1
ATOM 644 N N . GLY A 1 82 ? 0.663 -2.297 14.956 1.00 95.69 82 GLY A N 1
ATOM 645 C CA . GLY A 1 82 ? 0.719 -1.233 15.965 1.00 95.69 82 GLY A CA 1
ATOM 646 C C . GLY A 1 82 ? -0.647 -0.662 16.362 1.00 95.69 82 GLY A C 1
ATOM 647 O O . GLY A 1 82 ? -0.823 -0.218 17.497 1.00 95.69 82 GLY A O 1
ATOM 648 N N . ILE A 1 83 ? -1.637 -0.731 15.469 1.00 94.62 83 ILE A N 1
ATOM 649 C CA . ILE A 1 83 ? -3.018 -0.307 15.744 1.00 94.62 83 ILE A CA 1
ATOM 650 C C . ILE A 1 83 ? -3.961 -1.479 16.064 1.00 94.62 83 ILE A C 1
ATOM 652 O O . ILE A 1 83 ? -5.173 -1.292 16.167 1.00 94.62 83 ILE A O 1
ATOM 656 N N . GLY A 1 84 ? -3.441 -2.694 16.255 1.00 96.00 84 GLY A N 1
ATOM 657 C CA . GLY A 1 84 ? -4.234 -3.848 16.683 1.00 96.00 84 GLY A CA 1
ATOM 658 C C . GLY A 1 84 ? -5.021 -4.529 15.560 1.00 96.00 84 GLY A C 1
ATOM 659 O O . GLY A 1 84 ? -6.154 -4.971 15.782 1.00 96.00 84 GLY A O 1
ATOM 660 N N . ILE A 1 85 ? -4.451 -4.592 14.355 1.00 97.94 85 ILE A N 1
ATOM 661 C CA . ILE A 1 85 ? -4.854 -5.527 13.298 1.00 97.94 85 ILE A CA 1
ATOM 662 C C . ILE A 1 85 ? -3.810 -6.646 13.243 1.00 97.94 85 ILE A C 1
ATOM 664 O O . ILE A 1 85 ? -2.647 -6.398 12.934 1.00 97.94 85 ILE A O 1
ATOM 668 N N . ALA A 1 86 ? -4.218 -7.870 13.579 1.00 96.50 86 ALA A N 1
ATOM 669 C CA . ALA A 1 86 ? -3.301 -9.004 13.670 1.00 96.50 86 ALA A CA 1
ATOM 670 C C . ALA A 1 86 ? -2.770 -9.428 12.289 1.00 96.50 86 ALA A C 1
ATOM 672 O O . ALA A 1 86 ? -3.455 -9.261 11.279 1.00 96.50 86 ALA A O 1
ATOM 673 N N . GLU A 1 87 ? -1.565 -10.005 12.252 1.00 95.44 87 GLU A N 1
ATOM 674 C CA . GLU A 1 87 ? -0.885 -10.420 11.011 1.00 95.44 87 GLU A CA 1
ATOM 675 C C . GLU A 1 87 ? -1.714 -11.398 10.165 1.00 95.44 87 GLU A C 1
ATOM 677 O O . GLU A 1 87 ? -1.757 -11.287 8.941 1.00 95.44 87 GLU A O 1
ATOM 682 N N . ASP A 1 88 ? -2.472 -12.299 10.801 1.00 96.31 88 ASP A N 1
ATOM 683 C CA . ASP A 1 88 ? -3.369 -13.234 10.107 1.00 96.31 88 ASP A CA 1
ATOM 684 C C . ASP A 1 88 ? -4.528 -12.531 9.371 1.00 96.31 88 ASP A C 1
ATOM 686 O O . ASP A 1 88 ? -5.251 -13.156 8.592 1.00 96.31 88 ASP A O 1
ATOM 690 N N . GLN A 1 89 ? -4.740 -11.238 9.628 1.00 97.50 89 GLN A N 1
ATOM 691 C CA . GLN A 1 89 ? -5.746 -10.409 8.975 1.00 97.50 89 GLN A CA 1
ATOM 692 C C . GLN A 1 89 ? -5.185 -9.558 7.835 1.00 97.50 89 GLN A C 1
ATOM 694 O O . GLN A 1 89 ? -5.976 -9.053 7.045 1.00 97.50 89 GLN A O 1
ATOM 699 N N . HIS A 1 90 ? -3.862 -9.401 7.714 1.00 97.81 90 HIS A N 1
ATOM 700 C CA . HIS A 1 90 ? -3.245 -8.496 6.727 1.00 97.81 90 HIS A CA 1
ATOM 701 C C . HIS A 1 90 ? -3.582 -8.892 5.283 1.00 97.81 90 HIS A C 1
ATOM 703 O O . HIS A 1 90 ? -3.767 -8.033 4.424 1.00 97.81 90 HIS A O 1
ATOM 709 N N . PHE A 1 91 ? -3.751 -10.191 5.032 1.00 97.00 91 PHE A N 1
ATOM 710 C CA . PHE A 1 91 ? -4.085 -10.736 3.713 1.00 97.00 91 PHE A CA 1
ATOM 711 C C . PHE A 1 91 ? -5.577 -11.048 3.524 1.00 97.00 91 PHE A C 1
ATOM 713 O O . PHE A 1 91 ? -5.968 -11.539 2.466 1.00 97.00 91 PHE A O 1
ATOM 720 N N . LYS A 1 92 ? -6.425 -10.779 4.528 1.00 97.62 92 LYS A N 1
ATOM 721 C CA . LYS A 1 92 ? -7.886 -10.889 4.378 1.00 97.62 92 LYS A CA 1
ATOM 722 C C . LYS A 1 92 ? -8.404 -9.724 3.542 1.00 97.62 92 LYS A C 1
ATOM 724 O O . LYS A 1 92 ? -7.771 -8.669 3.486 1.00 97.62 92 LYS A O 1
ATOM 729 N N . LEU A 1 93 ? -9.563 -9.911 2.917 1.00 97.62 93 LEU A N 1
ATOM 730 C CA . LEU A 1 93 ? -10.259 -8.816 2.254 1.00 97.62 93 LEU A CA 1
ATOM 731 C C . LEU A 1 93 ? -10.806 -7.848 3.305 1.00 97.62 93 LEU A C 1
ATOM 733 O O . LEU A 1 93 ? -11.248 -8.273 4.375 1.00 97.62 93 LEU A O 1
ATOM 737 N N . VAL A 1 94 ? -10.820 -6.547 3.006 1.00 96.19 94 VAL A N 1
ATOM 738 C CA . VAL A 1 94 ? -11.360 -5.543 3.938 1.00 96.19 94 VAL A CA 1
ATOM 739 C C . VAL A 1 94 ? -12.819 -5.838 4.275 1.00 96.19 94 VAL A C 1
ATOM 741 O O . VAL A 1 94 ? -13.228 -5.619 5.416 1.00 96.19 94 VAL A O 1
ATOM 744 N N . LYS A 1 95 ? -13.602 -6.398 3.340 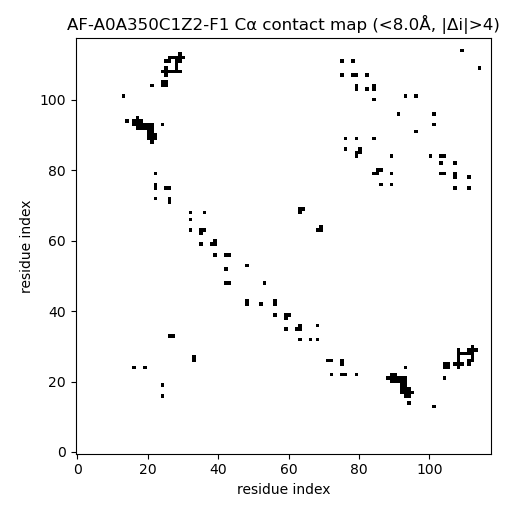1.00 95.19 95 LYS A N 1
ATOM 745 C CA . LYS A 1 95 ? -15.003 -6.772 3.595 1.00 95.19 95 LYS A CA 1
ATOM 746 C C . LYS A 1 95 ? -15.194 -7.803 4.705 1.00 95.19 95 LYS A C 1
ATOM 748 O O . LYS A 1 95 ? -16.256 -7.808 5.324 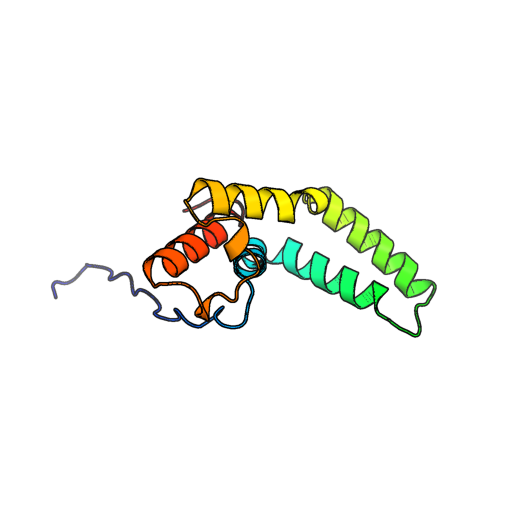1.00 95.19 95 LYS A O 1
ATOM 753 N N . ASP A 1 96 ? -14.174 -8.615 4.978 1.00 95.94 96 ASP A N 1
ATOM 754 C CA . ASP A 1 96 ? -14.205 -9.665 5.999 1.00 95.94 96 ASP A CA 1
ATOM 755 C C . ASP A 1 96 ? -13.878 -9.132 7.407 1.00 95.94 96 ASP A C 1
ATOM 757 O O . ASP A 1 96 ? -13.923 -9.881 8.386 1.00 95.94 96 ASP A O 1
ATOM 761 N N . LEU A 1 97 ? -13.545 -7.842 7.528 1.00 94.94 97 LEU A N 1
ATOM 762 C CA . LEU A 1 97 ? -13.293 -7.171 8.799 1.00 94.94 97 LEU A CA 1
ATOM 763 C C . LEU A 1 97 ? -14.568 -6.602 9.429 1.00 94.94 97 LEU A C 1
ATOM 765 O O . LEU A 1 97 ? -15.488 -6.141 8.746 1.00 94.94 97 LEU A O 1
ATOM 769 N N . ASP A 1 98 ? -14.585 -6.543 10.762 1.00 93.94 98 ASP A N 1
ATOM 770 C CA . ASP A 1 98 ? -15.617 -5.810 11.490 1.00 93.94 98 ASP A CA 1
ATOM 771 C C . ASP A 1 98 ? -15.494 -4.286 11.288 1.00 93.94 98 ASP A C 1
ATOM 773 O O . ASP A 1 98 ? -14.463 -3.760 10.863 1.00 93.94 98 ASP A O 1
ATOM 777 N N . GLY A 1 99 ? -16.555 -3.539 11.605 1.00 90.38 99 GLY A N 1
ATOM 778 C CA . GLY A 1 99 ? -16.588 -2.091 11.372 1.00 90.38 99 GLY A CA 1
ATOM 779 C C . GLY A 1 99 ? -15.479 -1.313 12.092 1.00 90.38 99 GLY A C 1
ATOM 780 O O . GLY A 1 99 ? -14.942 -0.358 11.533 1.00 90.38 99 GLY A O 1
ATOM 781 N N . ASN A 1 100 ? -15.083 -1.733 13.298 1.00 92.50 100 ASN A N 1
ATOM 782 C CA . ASN A 1 100 ? -14.008 -1.072 14.037 1.00 92.50 100 ASN A CA 1
ATOM 783 C C . ASN A 1 100 ? -12.646 -1.371 13.403 1.00 92.50 100 ASN A C 1
ATOM 785 O O . ASN A 1 100 ? -11.795 -0.488 13.331 1.00 92.50 100 ASN A O 1
ATOM 789 N N . GLN A 1 101 ? -12.436 -2.603 12.940 1.00 95.31 101 GLN A N 1
ATOM 790 C CA . GLN A 1 101 ? -11.251 -3.003 12.192 1.00 95.31 101 GLN A CA 1
ATOM 791 C C . GLN A 1 101 ? -11.150 -2.230 10.872 1.00 95.31 101 GLN A C 1
ATOM 793 O O . GLN A 1 101 ? -10.094 -1.666 10.604 1.00 95.31 101 GLN A O 1
ATOM 798 N N . LYS A 1 102 ? -12.242 -2.093 10.104 1.00 94.25 102 LYS A N 1
ATOM 799 C CA . LYS A 1 102 ? -12.261 -1.278 8.873 1.00 94.25 102 LYS A CA 1
ATOM 800 C C . LYS A 1 102 ? -11.834 0.170 9.135 1.00 94.25 102 LYS A C 1
ATOM 802 O O . LYS A 1 102 ? -10.997 0.700 8.413 1.00 94.25 102 LYS A O 1
ATOM 807 N N . VAL A 1 103 ? -12.347 0.800 10.198 1.00 92.81 103 VAL A N 1
ATOM 808 C CA . VAL A 1 103 ? -11.940 2.166 10.589 1.00 92.81 103 VAL A CA 1
ATOM 809 C C . VAL A 1 103 ? -10.443 2.240 10.899 1.00 92.81 103 VAL A C 1
ATOM 811 O O . VAL A 1 103 ? -9.778 3.183 10.478 1.00 92.81 103 VAL A O 1
ATOM 814 N N . ARG A 1 104 ? -9.893 1.241 11.600 1.00 95.06 104 ARG A N 1
ATOM 815 C CA . ARG A 1 104 ? -8.454 1.172 11.885 1.00 95.06 104 ARG A CA 1
ATOM 816 C C . ARG A 1 104 ? -7.620 1.014 10.612 1.00 95.06 104 ARG A C 1
ATOM 818 O O . ARG A 1 104 ? -6.625 1.712 10.472 1.00 95.06 104 ARG A O 1
ATOM 825 N N . VAL A 1 105 ? -8.047 0.185 9.661 1.00 95.44 105 VAL A N 1
ATOM 826 C CA . VAL A 1 105 ? -7.364 0.041 8.361 1.00 95.44 105 VAL A CA 1
ATOM 827 C C . VAL A 1 105 ? -7.355 1.357 7.582 1.00 95.44 105 VAL A C 1
ATOM 829 O O . VAL A 1 105 ? -6.310 1.750 7.074 1.00 95.44 105 VAL A O 1
ATOM 832 N N . LEU A 1 106 ? -8.475 2.085 7.543 1.00 92.19 106 LEU A N 1
ATOM 833 C CA . LEU A 1 106 ? -8.537 3.403 6.895 1.00 92.19 106 LEU A CA 1
ATOM 834 C C . LEU A 1 106 ? -7.641 4.440 7.588 1.00 92.19 106 LEU A C 1
ATOM 836 O O . LEU A 1 106 ? -7.046 5.285 6.924 1.00 92.19 106 LEU A O 1
ATOM 840 N N . LEU A 1 107 ? -7.510 4.366 8.915 1.00 91.56 107 LEU A N 1
ATOM 841 C CA . LEU A 1 107 ? -6.568 5.202 9.657 1.00 91.56 107 LEU A CA 1
ATOM 842 C C . LEU A 1 107 ? -5.113 4.851 9.31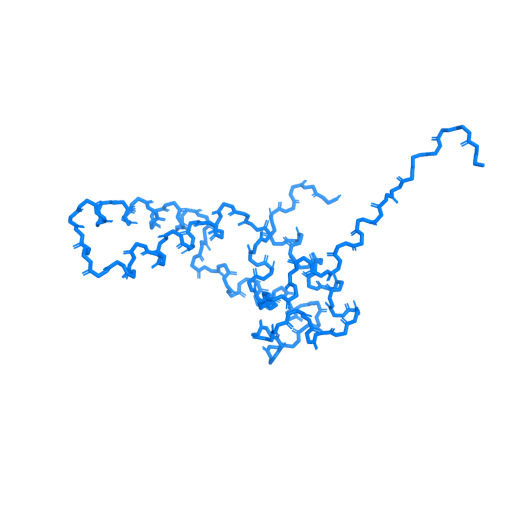3 1.00 91.56 107 LEU A C 1
ATOM 844 O O . LEU A 1 107 ? -4.324 5.759 9.074 1.00 91.56 107 LEU A O 1
ATOM 848 N N . ALA A 1 108 ? -4.761 3.562 9.247 1.00 94.25 108 ALA A N 1
ATOM 849 C CA . ALA A 1 108 ? -3.435 3.131 8.799 1.00 94.25 108 ALA A CA 1
ATOM 850 C C . ALA A 1 108 ? -3.140 3.599 7.370 1.00 94.25 108 ALA A C 1
ATOM 852 O O . ALA A 1 108 ? -2.060 4.119 7.125 1.00 94.25 108 ALA A O 1
ATOM 853 N N . GLN A 1 109 ? -4.101 3.477 6.449 1.00 93.69 109 GLN A N 1
ATOM 854 C CA . GLN A 1 109 ? -3.972 3.987 5.082 1.00 93.69 109 GLN A CA 1
ATOM 855 C C . GLN A 1 109 ? -3.632 5.484 5.073 1.00 93.69 109 GLN A C 1
ATOM 857 O O . GLN A 1 109 ? -2.688 5.892 4.405 1.00 93.69 109 GLN A O 1
ATOM 862 N N . ALA A 1 110 ? -4.365 6.299 5.838 1.00 90.00 110 ALA A N 1
ATOM 863 C CA . ALA A 1 110 ? -4.104 7.735 5.920 1.00 90.00 110 ALA A CA 1
ATOM 864 C C . ALA A 1 110 ? -2.733 8.058 6.542 1.00 90.00 110 ALA A C 1
ATOM 866 O O . ALA A 1 110 ? -2.072 8.994 6.111 1.00 90.00 110 ALA A O 1
ATOM 867 N N . LEU A 1 111 ? -2.298 7.280 7.538 1.00 90.38 111 LEU A N 1
ATOM 868 C CA . LEU A 1 111 ? -0.994 7.443 8.190 1.00 90.38 111 LEU A CA 1
ATOM 869 C C . LEU A 1 111 ? 0.181 7.010 7.304 1.00 90.38 111 LEU A C 1
ATOM 871 O O . LEU A 1 111 ? 1.275 7.546 7.449 1.00 90.38 111 LEU A O 1
ATOM 875 N N . PHE A 1 112 ? -0.032 6.040 6.414 1.00 90.69 112 PHE A N 1
ATOM 876 C CA . PHE A 1 112 ? 0.994 5.523 5.507 1.00 90.69 112 PHE A CA 1
ATOM 877 C C . PHE A 1 112 ? 1.293 6.470 4.335 1.00 90.69 112 PHE A C 1
ATOM 879 O O . PHE A 1 112 ? 2.373 6.411 3.760 1.00 90.69 112 PHE A O 1
ATOM 886 N N . ALA A 1 113 ? 0.363 7.369 4.005 1.00 76.25 113 ALA A N 1
ATOM 887 C CA . ALA A 1 113 ? 0.454 8.330 2.902 1.00 76.25 113 ALA A CA 1
ATOM 888 C C . ALA A 1 113 ? 1.499 9.458 3.082 1.00 76.25 113 ALA A C 1
ATOM 890 O O . ALA A 1 113 ? 1.503 10.393 2.289 1.00 76.25 113 ALA A O 1
ATOM 891 N N . ASP A 1 114 ? 2.355 9.365 4.104 1.00 68.19 114 ASP A N 1
ATOM 892 C CA . ASP A 1 114 ? 3.250 10.411 4.615 1.00 68.19 114 ASP A CA 1
ATOM 893 C C . ASP A 1 114 ? 2.490 11.656 5.143 1.00 68.19 114 ASP A C 1
ATOM 895 O O . ASP A 1 114 ? 2.017 12.505 4.379 1.00 68.19 114 ASP A O 1
ATOM 899 N N . PRO A 1 115 ? 2.278 11.767 6.468 1.00 58.03 115 PRO A N 1
ATOM 900 C CA . PRO A 1 115 ? 1.361 12.730 7.055 1.00 58.03 115 PRO A CA 1
ATOM 901 C C . PRO A 1 115 ? 2.048 14.081 7.269 1.00 58.03 115 PRO A C 1
ATOM 903 O O . PRO A 1 115 ? 2.237 14.514 8.405 1.00 58.03 115 PRO A O 1
ATOM 906 N N . ASP A 1 116 ? 2.358 14.809 6.198 1.00 49.44 116 ASP A N 1
ATOM 907 C CA . ASP A 1 116 ? 2.641 16.241 6.353 1.00 49.44 116 ASP A CA 1
ATOM 908 C C . ASP A 1 116 ? 1.395 16.990 6.876 1.00 49.44 116 ASP A C 1
ATOM 910 O O . ASP A 1 116 ? 1.513 18.053 7.490 1.00 49.44 116 ASP A O 1
ATOM 914 N N . ILE A 1 117 ? 0.183 16.437 6.686 1.00 40.44 117 ILE A N 1
ATOM 915 C CA . ILE A 1 117 ? -1.074 16.982 7.218 1.00 40.44 117 ILE A CA 1
ATOM 916 C C . ILE A 1 117 ? -2.066 15.853 7.568 1.00 40.44 117 ILE A C 1
ATOM 918 O O . ILE A 1 117 ? -2.463 15.082 6.695 1.00 40.44 117 ILE A O 1
ATOM 922 N N . LEU A 1 118 ? -2.525 15.828 8.828 1.00 44.16 118 LEU A N 1
ATOM 923 C CA . LEU A 1 118 ? -3.724 15.120 9.316 1.00 44.16 118 LEU A CA 1
ATOM 924 C C . LEU A 1 118 ? -4.803 16.124 9.739 1.00 44.16 118 LEU A C 1
ATOM 926 O O . LEU A 1 118 ? -4.460 17.079 10.477 1.00 44.16 118 LEU A O 1
#

Mean predicted aligned error: 7.33 Å

pLDDT: mean 87.07, std 17.83, range [37.91, 97.94]

Radius of gyration: 17.62 Å; Cα contacts (8 Å, |Δi|>4): 109; chains: 1; bounding box: 44×44×41 Å